Protein AF-A0ABD3M7X6-F1 (afdb_monomer_lite)

Radius of gyration: 30.01 Å; chains: 1; bounding box: 57×20×79 Å

pLDDT: mean 87.78, std 11.18, range [43.34, 97.5]

Structure (mmCIF, N/CA/C/O backbone):
data_AF-A0ABD3M7X6-F1
#
_entry.id   AF-A0ABD3M7X6-F1
#
loop_
_atom_site.group_PDB
_atom_site.id
_atom_site.type_symbol
_atom_site.label_atom_id
_atom_site.label_alt_id
_atom_site.label_comp_id
_atom_site.label_asym_id
_atom_site.label_entity_id
_atom_site.label_seq_id
_atom_site.pdbx_PDB_ins_code
_atom_site.Cartn_x
_atom_site.Cartn_y
_atom_site.Cartn_z
_atom_site.occupancy
_atom_site.B_iso_or_equiv
_atom_site.auth_seq_id
_atom_site.auth_comp_id
_atom_site.auth_asym_id
_atom_site.auth_atom_id
_atom_site.pdbx_PDB_model_num
ATOM 1 N N . MET A 1 1 ? -29.818 8.177 18.373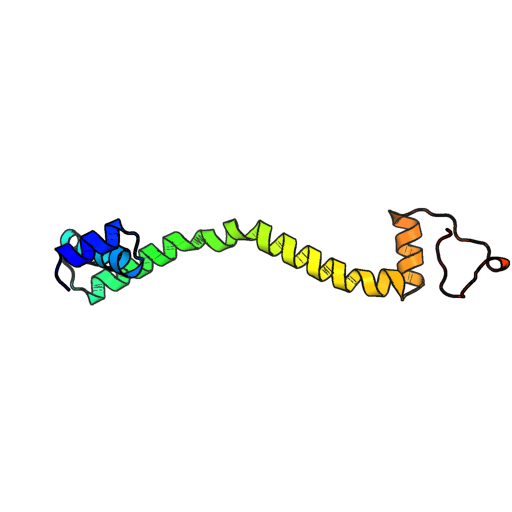 1.00 62.28 1 MET A N 1
ATOM 2 C CA . MET A 1 1 ? -29.837 6.827 17.774 1.00 62.28 1 MET A CA 1
ATOM 3 C C . MET A 1 1 ? -29.976 5.839 18.916 1.00 62.28 1 MET A C 1
ATOM 5 O O . MET A 1 1 ? -29.214 5.955 19.871 1.00 62.28 1 MET A O 1
ATOM 9 N N . THR A 1 2 ? -30.986 4.972 18.902 1.00 83.94 2 THR A N 1
ATOM 10 C CA . THR A 1 2 ? -31.176 3.987 19.981 1.00 83.94 2 THR A CA 1
ATOM 11 C C . THR A 1 2 ? -30.122 2.886 19.883 1.00 83.94 2 THR A C 1
ATOM 13 O O . THR A 1 2 ? -29.537 2.683 18.821 1.00 83.94 2 THR A O 1
ATOM 16 N N . ASN A 1 3 ? -29.841 2.185 20.986 1.00 82.88 3 ASN A N 1
ATOM 17 C CA . ASN A 1 3 ? -28.819 1.133 20.997 1.00 82.88 3 ASN A CA 1
ATOM 18 C C . ASN A 1 3 ? -29.119 0.024 19.974 1.00 82.88 3 ASN A C 1
ATOM 20 O O . ASN A 1 3 ? -28.243 -0.386 19.224 1.00 82.88 3 ASN A O 1
ATOM 24 N N . GLU A 1 4 ? -30.391 -0.351 19.859 1.00 89.69 4 GLU A N 1
ATOM 25 C CA . GLU A 1 4 ? -30.872 -1.334 18.884 1.00 89.69 4 GLU A CA 1
ATOM 26 C C . GLU A 1 4 ? -30.607 -0.916 17.431 1.00 89.69 4 GLU A C 1
ATOM 28 O O . GLU A 1 4 ? -30.233 -1.749 16.612 1.00 89.69 4 GLU A O 1
ATOM 33 N N . GLN A 1 5 ? -30.729 0.377 17.105 1.00 91.44 5 GLN A N 1
ATOM 34 C CA . GLN A 1 5 ? -30.415 0.875 15.761 1.00 91.44 5 GLN A CA 1
ATOM 35 C C . GLN A 1 5 ? -28.924 0.752 15.443 1.00 91.44 5 GLN A C 1
ATOM 37 O O . GLN A 1 5 ? -28.570 0.405 14.320 1.00 91.44 5 GLN A O 1
ATOM 42 N N . VAL A 1 6 ? -28.052 1.031 16.418 1.00 91.00 6 VAL A N 1
ATOM 43 C CA . VAL A 1 6 ? -26.597 0.921 16.227 1.00 91.00 6 VAL A CA 1
ATOM 44 C C . VAL A 1 6 ? -26.208 -0.526 15.966 1.00 91.00 6 VAL A C 1
ATOM 46 O O . VAL A 1 6 ? -25.484 -0.796 15.015 1.00 91.00 6 VAL A O 1
ATOM 49 N N . ILE A 1 7 ? -26.742 -1.450 16.765 1.00 92.44 7 ILE A N 1
ATOM 50 C CA . ILE A 1 7 ? -26.476 -2.881 16.613 1.00 92.44 7 ILE A CA 1
ATOM 51 C C . ILE A 1 7 ? -26.974 -3.362 15.249 1.00 92.44 7 ILE A C 1
ATOM 53 O O . ILE A 1 7 ? -26.206 -3.974 14.515 1.00 92.44 7 ILE A O 1
ATOM 57 N N . HIS A 1 8 ? -28.199 -2.999 14.857 1.00 94.50 8 HIS A N 1
ATOM 58 C CA . HIS A 1 8 ? -28.743 -3.379 13.555 1.00 94.50 8 HIS A CA 1
ATOM 59 C C . HIS A 1 8 ? -27.889 -2.868 12.381 1.00 94.50 8 HIS A C 1
ATOM 61 O O . HIS A 1 8 ? -27.604 -3.609 11.444 1.00 94.50 8 HIS A O 1
ATOM 67 N N . PHE A 1 9 ? -27.422 -1.616 12.424 1.00 94.25 9 PHE A N 1
ATOM 68 C CA . PHE A 1 9 ? -26.520 -1.099 11.389 1.00 94.25 9 PHE A CA 1
ATOM 69 C C . PHE A 1 9 ? -25.122 -1.731 11.444 1.00 94.25 9 PHE A C 1
ATOM 71 O O . PHE A 1 9 ? -24.494 -1.904 10.399 1.00 94.25 9 PHE A O 1
ATOM 78 N N . GLY A 1 10 ? -24.650 -2.111 12.632 1.00 93.25 10 GLY A N 1
ATOM 79 C CA . GLY A 1 10 ? -23.418 -2.876 12.804 1.00 93.25 10 GLY A CA 1
ATOM 80 C C . GLY A 1 10 ? -23.507 -4.264 12.164 1.00 93.25 10 GLY A C 1
ATOM 81 O O . GLY A 1 10 ? -22.587 -4.671 11.461 1.00 93.25 10 GLY A O 1
ATOM 82 N N . GLU A 1 11 ? -24.641 -4.955 12.311 1.00 93.25 11 GLU A N 1
ATOM 83 C CA . GLU A 1 11 ? -24.912 -6.240 11.644 1.00 93.25 11 GLU A CA 1
ATOM 84 C C . GLU A 1 11 ? -24.922 -6.115 10.115 1.00 93.25 11 GLU A C 1
ATOM 86 O O . GLU A 1 11 ? -24.453 -7.008 9.412 1.00 93.25 11 GLU A O 1
ATOM 91 N N . LEU A 1 12 ? -25.405 -4.983 9.593 1.00 96.06 12 LEU A N 1
ATOM 92 C CA . LEU A 1 12 ? -25.357 -4.660 8.163 1.00 96.06 12 LEU A CA 1
ATOM 93 C C . LEU A 1 12 ? -23.949 -4.273 7.674 1.00 96.06 12 LEU A C 1
ATOM 95 O O . LEU A 1 12 ? -23.762 -4.024 6.483 1.00 96.06 12 LEU A O 1
ATOM 99 N N . GLY A 1 13 ? -22.961 -4.213 8.568 1.00 93.38 13 GLY A N 1
ATOM 100 C CA . GLY A 1 13 ? -21.580 -3.875 8.239 1.00 93.38 13 GLY A CA 1
ATOM 101 C C . GLY A 1 13 ? -21.351 -2.387 7.978 1.00 93.38 13 GLY A C 1
ATOM 102 O O . GLY A 1 13 ? -20.350 -2.037 7.352 1.00 93.38 13 GLY A O 1
ATOM 103 N N . VAL A 1 14 ? -22.248 -1.504 8.436 1.00 96.00 14 VAL A N 1
ATOM 104 C CA . VAL A 1 14 ? -22.067 -0.050 8.311 1.00 96.00 14 VAL A CA 1
ATOM 105 C C . VAL A 1 14 ? -20.869 0.372 9.175 1.00 96.00 14 VAL A C 1
ATOM 107 O O . VAL A 1 14 ? -20.940 0.240 10.402 1.00 96.00 14 VAL A O 1
ATOM 110 N N . PRO A 1 15 ? -19.769 0.888 8.590 1.00 92.94 15 PRO A N 1
ATOM 111 C CA . PRO A 1 15 ? -18.517 1.116 9.316 1.00 92.94 15 PRO A CA 1
ATOM 112 C C . PRO A 1 15 ? -18.658 2.020 10.545 1.00 92.94 15 PRO A C 1
ATOM 114 O O . PRO A 1 15 ? -18.053 1.763 11.586 1.00 92.94 15 PRO A O 1
ATOM 117 N N . GLU A 1 16 ? -19.477 3.064 10.444 1.00 92.75 16 GLU A N 1
ATOM 118 C CA . GLU A 1 16 ? -19.730 4.029 11.512 1.00 92.75 16 GLU A CA 1
ATOM 119 C C . GLU A 1 16 ? -20.464 3.384 12.692 1.00 92.75 16 GLU A C 1
ATOM 121 O O . GLU A 1 16 ? -20.163 3.685 13.847 1.00 92.75 16 GLU A O 1
ATOM 126 N N . ALA A 1 17 ? -21.389 2.466 12.406 1.00 94.88 17 ALA A N 1
ATOM 127 C CA . ALA A 1 17 ? -22.129 1.731 13.422 1.00 94.88 17 ALA A CA 1
ATOM 128 C C . ALA A 1 17 ? -21.256 0.660 14.086 1.00 94.88 17 ALA A C 1
ATOM 130 O O . ALA A 1 17 ? -21.237 0.571 15.310 1.00 94.88 17 ALA A O 1
ATOM 131 N N . CYS A 1 18 ? -20.455 -0.077 13.307 1.00 93.94 18 CYS A N 1
ATOM 132 C CA . CYS A 1 18 ? -19.469 -1.020 13.841 1.00 93.94 18 CYS A CA 1
ATOM 133 C C . CYS A 1 18 ? -18.470 -0.326 14.776 1.00 93.94 18 CYS A C 1
ATOM 135 O O . CYS A 1 18 ? -18.165 -0.835 15.854 1.00 93.94 18 CYS A O 1
ATOM 137 N N . ARG A 1 19 ? -17.986 0.863 14.389 1.00 95.00 19 ARG A N 1
ATOM 138 C CA . ARG A 1 19 ? -17.133 1.697 15.243 1.00 95.00 19 ARG A CA 1
ATOM 139 C C . ARG A 1 19 ? -17.834 2.060 16.549 1.00 95.00 19 ARG A C 1
ATOM 141 O O . ARG A 1 19 ? -17.238 1.911 17.608 1.00 95.00 19 ARG A O 1
ATOM 148 N N . GLU A 1 20 ? -19.068 2.548 16.477 1.00 94.75 20 GLU A N 1
ATOM 149 C CA . GLU A 1 20 ? -19.831 2.944 17.663 1.00 94.75 20 GLU A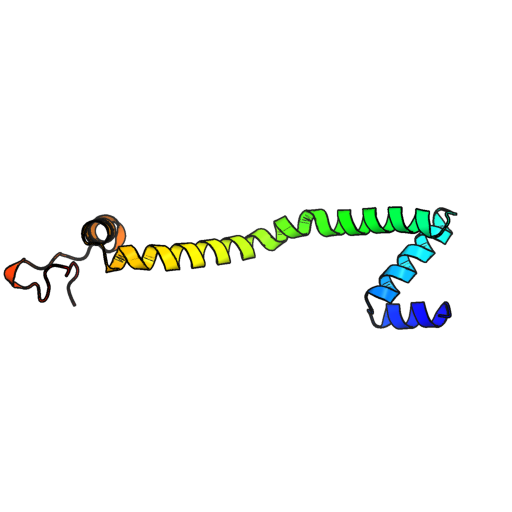 CA 1
ATOM 150 C C . GLU A 1 20 ? -20.100 1.755 18.602 1.00 94.75 20 GLU A C 1
ATOM 152 O O . GLU A 1 20 ? -20.007 1.925 19.816 1.00 94.75 20 GLU A O 1
ATOM 157 N N . CYS A 1 21 ? -20.349 0.547 18.076 1.00 94.31 21 CYS A N 1
ATOM 158 C CA . CYS A 1 21 ? -20.440 -0.668 18.894 1.00 94.31 21 CYS A CA 1
ATOM 159 C C . CYS A 1 21 ? -19.146 -0.914 19.683 1.00 94.31 21 CYS A C 1
ATOM 161 O O . CYS A 1 21 ? -19.197 -1.058 20.899 1.00 94.31 21 CYS A O 1
ATOM 163 N N . ILE A 1 22 ? -17.986 -0.870 19.018 1.00 94.75 22 ILE A N 1
ATOM 164 C CA . ILE A 1 22 ? -16.688 -1.100 19.674 1.00 94.75 22 ILE A CA 1
ATOM 165 C C . ILE A 1 22 ? -16.413 -0.034 20.742 1.00 94.75 22 ILE A C 1
ATOM 167 O O . ILE A 1 22 ? -15.936 -0.356 21.825 1.00 94.75 22 ILE A O 1
ATOM 171 N N . VAL A 1 23 ? -16.723 1.236 20.467 1.00 96.00 23 VAL A N 1
ATOM 172 C CA . VAL A 1 23 ? -16.538 2.318 21.449 1.00 96.00 23 VAL A CA 1
ATOM 173 C C . VAL A 1 23 ? -17.404 2.084 22.688 1.00 96.00 23 VAL A C 1
ATOM 175 O O . VAL A 1 23 ? -16.916 2.238 23.804 1.00 96.00 23 VAL A O 1
ATOM 178 N N . ARG A 1 24 ? -18.660 1.654 22.521 1.00 94.62 24 ARG A N 1
ATOM 179 C CA . ARG A 1 24 ? -19.550 1.328 23.649 1.00 94.62 24 ARG A CA 1
ATOM 180 C C . ARG A 1 24 ? -19.088 0.109 24.433 1.00 94.62 24 ARG A C 1
ATOM 182 O O . ARG A 1 24 ? -19.188 0.121 25.658 1.00 94.62 24 ARG A O 1
ATOM 189 N N . ASP A 1 25 ? -18.564 -0.902 23.750 1.00 95.19 25 ASP A N 1
ATOM 190 C CA . ASP A 1 25 ? -17.983 -2.073 24.403 1.00 95.19 25 ASP A CA 1
ATOM 191 C C . ASP A 1 25 ? -16.782 -1.669 25.266 1.00 95.19 25 ASP A C 1
ATOM 193 O O . ASP A 1 25 ? -16.694 -2.080 26.420 1.00 95.19 25 ASP A O 1
ATOM 197 N N . ILE A 1 26 ? -15.911 -0.785 24.762 1.00 96.62 26 ILE A N 1
ATOM 198 C CA . ILE A 1 26 ? -14.795 -0.221 25.536 1.00 96.62 26 ILE A CA 1
ATOM 199 C C . ILE A 1 26 ? -15.314 0.543 26.761 1.00 96.62 26 ILE A C 1
ATOM 201 O O . ILE A 1 26 ? -14.844 0.300 27.867 1.00 96.62 26 ILE A O 1
ATOM 205 N N . MET A 1 27 ? -16.308 1.426 26.598 1.00 96.38 27 MET A N 1
ATOM 206 C CA . MET A 1 27 ? -16.898 2.168 27.725 1.00 96.38 27 MET A CA 1
ATOM 207 C C . MET A 1 27 ? -17.443 1.228 28.810 1.00 96.38 27 MET A C 1
ATOM 209 O O . MET A 1 27 ? -17.230 1.463 29.996 1.00 96.38 27 MET A O 1
ATOM 213 N N . MET A 1 28 ? -18.130 0.155 28.407 1.00 96.38 28 MET A N 1
ATOM 214 C CA . MET A 1 28 ? -18.710 -0.836 29.319 1.00 96.38 28 MET A CA 1
ATOM 215 C C . MET A 1 28 ? -17.654 -1.680 30.040 1.00 96.38 28 MET A C 1
ATOM 217 O O . MET A 1 28 ? -17.818 -1.968 31.224 1.00 96.38 28 MET A O 1
ATOM 221 N N . VAL A 1 29 ? -16.602 -2.107 29.337 1.00 96.81 29 VAL A N 1
ATOM 222 C CA . VAL A 1 29 ? -15.563 -2.996 29.883 1.00 96.81 29 VAL A CA 1
ATOM 223 C C . VAL A 1 29 ? -14.561 -2.227 30.740 1.00 96.81 29 VAL A C 1
ATOM 225 O O . VAL A 1 29 ? -14.241 -2.667 31.843 1.00 96.81 29 VAL A O 1
ATOM 228 N N . ASP A 1 30 ? -14.099 -1.074 30.257 1.00 95.12 30 ASP A N 1
ATOM 229 C CA . ASP A 1 30 ? -13.058 -0.280 30.916 1.00 95.12 30 ASP A CA 1
ATOM 230 C C . ASP A 1 30 ? -13.643 0.740 31.909 1.00 95.12 30 ASP A C 1
ATOM 232 O O . ASP A 1 30 ? -12.907 1.313 32.712 1.00 95.12 30 ASP A O 1
ATOM 236 N N . GLY A 1 31 ? -14.964 0.960 31.890 1.00 96.19 31 GLY A N 1
ATOM 237 C CA . GLY A 1 31 ? -15.649 1.887 32.795 1.00 96.19 31 GLY A CA 1
ATOM 238 C C . GLY A 1 31 ? -15.282 3.352 32.555 1.00 96.19 31 GLY A C 1
ATOM 239 O O . GLY A 1 31 ? -15.236 4.135 33.503 1.00 96.19 31 GLY A O 1
ATOM 240 N N . VAL A 1 32 ? -14.983 3.707 31.304 1.00 96.62 32 VAL A N 1
ATOM 241 C CA . VAL A 1 32 ? -14.503 5.034 30.899 1.00 96.62 32 VAL A CA 1
ATOM 242 C C . VAL A 1 32 ? -15.556 5.814 30.116 1.00 96.62 32 VAL A C 1
ATOM 244 O O . VAL A 1 32 ? -16.460 5.247 29.499 1.00 96.62 32 VAL A O 1
ATOM 247 N N . GLU A 1 33 ? -15.407 7.135 30.104 1.00 96.25 33 GLU A N 1
ATOM 248 C CA . GLU A 1 33 ? -16.258 8.027 29.318 1.00 96.25 33 GLU A CA 1
ATOM 249 C C . GLU A 1 33 ? -15.934 7.955 27.818 1.00 96.25 33 GLU A C 1
ATOM 251 O O . GLU A 1 33 ? -14.854 7.525 27.402 1.00 96.25 33 GLU A O 1
ATOM 256 N N . TYR A 1 34 ? -16.871 8.420 26.988 1.00 94.88 34 TYR A N 1
ATOM 257 C CA . TYR A 1 34 ? -16.797 8.301 25.526 1.00 94.88 34 TYR A CA 1
ATOM 258 C C . TYR A 1 34 ? -15.483 8.831 24.932 1.00 94.88 34 TYR A C 1
ATOM 260 O O . TYR A 1 34 ? -14.871 8.177 24.088 1.00 94.88 34 TYR A O 1
ATOM 268 N N . ASP A 1 35 ? -15.014 9.993 25.394 1.00 96.69 35 ASP A N 1
ATOM 269 C CA . ASP A 1 35 ? -13.784 10.617 24.891 1.00 96.69 35 ASP A CA 1
ATOM 270 C C . ASP A 1 35 ? -12.528 9.790 25.209 1.00 96.69 35 ASP A C 1
ATOM 272 O O . ASP A 1 35 ? -11.549 9.811 24.459 1.00 96.69 35 ASP A O 1
ATOM 276 N N . GLU A 1 36 ? -12.533 9.052 26.318 1.00 97.06 36 GLU A N 1
ATOM 277 C CA . GLU A 1 36 ? -11.443 8.152 26.693 1.00 97.06 36 GLU A CA 1
ATOM 278 C C . GLU A 1 36 ? -11.535 6.830 25.932 1.00 97.06 36 GLU A C 1
ATOM 280 O O . GLU A 1 36 ? -10.530 6.383 25.370 1.00 97.06 36 GLU A O 1
ATOM 285 N N . ALA A 1 37 ? -12.739 6.268 25.803 1.00 96.81 37 ALA A N 1
ATOM 286 C CA . ALA A 1 37 ? -12.991 5.098 24.966 1.00 96.81 37 ALA A CA 1
ATOM 287 C C . ALA A 1 37 ? -12.582 5.342 23.507 1.00 96.81 37 ALA A C 1
ATOM 289 O O . ALA A 1 37 ? -12.027 4.460 22.850 1.00 96.81 37 ALA A O 1
ATOM 290 N N . MET A 1 38 ? -12.776 6.565 23.007 1.00 96.12 38 MET A N 1
ATOM 291 C CA . MET A 1 38 ? -12.374 6.940 21.658 1.00 96.12 38 MET A CA 1
ATOM 292 C C . MET A 1 38 ? -10.860 6.868 21.451 1.00 96.12 38 MET A C 1
ATOM 294 O O . MET A 1 38 ? -10.402 6.374 20.423 1.00 96.12 38 MET A O 1
ATOM 298 N N . LYS A 1 39 ? -10.068 7.299 22.438 1.00 97.06 39 LYS A N 1
ATOM 299 C CA . LYS A 1 39 ? -8.599 7.207 22.376 1.00 97.06 39 LYS A CA 1
ATOM 300 C C . LYS A 1 39 ? -8.138 5.750 22.322 1.00 97.06 39 LYS A C 1
ATOM 302 O O . LYS A 1 39 ? -7.195 5.422 21.599 1.00 97.06 39 LYS A O 1
ATOM 307 N N . VAL A 1 40 ? -8.806 4.867 23.067 1.00 96.31 40 VAL A N 1
ATOM 308 C CA . VAL A 1 40 ? -8.547 3.419 23.025 1.00 96.31 40 VAL A CA 1
ATOM 309 C C . VAL A 1 40 ? -8.931 2.849 21.659 1.00 96.31 40 VAL A C 1
ATOM 311 O O . VAL A 1 40 ? -8.126 2.145 21.048 1.00 96.31 40 VAL A O 1
ATOM 314 N N . PHE A 1 41 ? -10.103 3.211 21.129 1.00 96.31 41 PHE A N 1
ATOM 315 C CA . PHE A 1 41 ? -10.532 2.815 19.788 1.00 96.31 41 PHE A CA 1
ATOM 316 C C . PHE A 1 41 ? -9.534 3.257 18.711 1.00 96.31 41 PHE A C 1
ATOM 318 O O . PHE A 1 41 ? -9.152 2.453 17.865 1.00 96.31 41 PHE A O 1
ATOM 325 N N . GLU A 1 42 ? -9.065 4.505 18.743 1.00 95.69 42 GLU A N 1
ATOM 326 C CA . GLU A 1 42 ? -8.072 5.015 17.792 1.00 95.69 42 GLU A CA 1
ATOM 327 C C . GLU A 1 42 ? -6.763 4.228 17.852 1.00 95.69 42 GLU A C 1
ATOM 329 O O . GLU A 1 42 ? -6.170 3.930 16.813 1.00 95.69 42 GLU A O 1
ATOM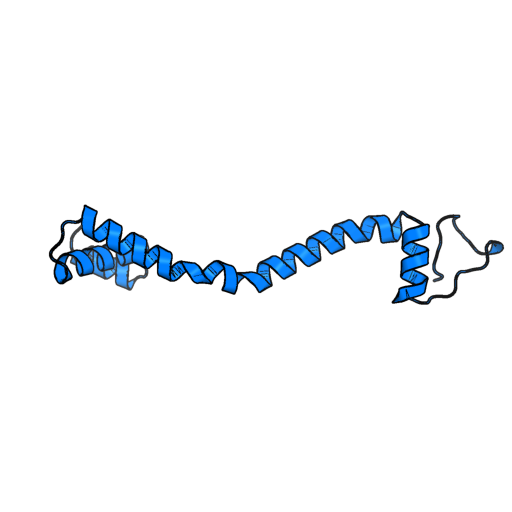 334 N N . LYS A 1 43 ? -6.333 3.830 19.054 1.00 95.88 43 LYS A N 1
ATOM 335 C CA . LYS A 1 43 ? -5.167 2.963 19.231 1.00 95.88 43 LYS A CA 1
ATOM 336 C C . LYS A 1 43 ? -5.391 1.593 18.587 1.00 95.88 43 LYS A C 1
ATOM 338 O O . LYS A 1 43 ? -4.534 1.148 17.832 1.00 95.88 43 LYS A O 1
ATOM 343 N N . ILE A 1 44 ? -6.543 0.962 18.824 1.00 94.06 44 ILE A N 1
ATOM 344 C CA . ILE A 1 44 ? -6.911 -0.324 18.205 1.00 94.06 44 ILE A CA 1
ATOM 345 C C . ILE A 1 44 ? -6.949 -0.192 16.678 1.00 94.06 44 ILE A C 1
ATOM 347 O O . ILE A 1 44 ? -6.351 -0.996 15.966 1.00 94.06 44 ILE A O 1
ATOM 351 N N . ALA A 1 45 ? -7.613 0.845 16.167 1.00 93.19 45 ALA A N 1
ATOM 352 C CA . ALA A 1 45 ? -7.742 1.104 14.739 1.00 93.19 45 ALA A CA 1
ATOM 353 C C . ALA A 1 45 ? -6.382 1.352 14.073 1.00 93.19 45 ALA A C 1
ATOM 355 O O . ALA A 1 45 ? -6.160 0.903 12.947 1.00 93.19 45 ALA A O 1
ATOM 356 N N . LYS A 1 46 ? -5.468 2.041 14.766 1.00 93.50 46 LYS A N 1
ATOM 357 C CA . LYS A 1 46 ? -4.094 2.245 14.311 1.00 93.50 46 LYS A CA 1
ATOM 358 C C . LYS A 1 46 ? -3.335 0.924 14.265 1.00 93.50 46 LYS A C 1
ATOM 360 O O . LYS A 1 46 ? -2.837 0.585 13.199 1.00 93.50 46 LYS A O 1
ATOM 365 N N . THR A 1 47 ? -3.315 0.159 15.357 1.00 92.88 47 THR A N 1
ATOM 366 C CA . THR A 1 47 ? -2.629 -1.142 15.418 1.00 92.88 47 THR A CA 1
ATOM 367 C C . THR A 1 47 ? -3.151 -2.113 14.360 1.00 92.88 47 THR A C 1
ATOM 369 O O . THR A 1 47 ? -2.366 -2.753 13.674 1.00 92.88 47 THR A O 1
ATOM 372 N N . ASN A 1 48 ? -4.462 -2.143 14.113 1.00 89.88 48 ASN A N 1
ATOM 373 C CA . ASN A 1 48 ? -5.051 -2.965 13.053 1.00 89.88 48 ASN A CA 1
ATOM 374 C C . ASN A 1 48 ? -4.589 -2.576 11.630 1.00 89.88 48 ASN A C 1
ATOM 376 O O . ASN A 1 48 ? -4.697 -3.366 10.696 1.00 89.88 48 ASN A O 1
ATOM 380 N N . ARG A 1 49 ? -4.101 -1.346 11.437 1.00 89.50 49 ARG A N 1
ATOM 381 C CA . ARG A 1 49 ? -3.627 -0.833 10.144 1.00 89.50 49 ARG A CA 1
ATOM 382 C C . ARG A 1 49 ? -2.104 -0.781 10.027 1.00 89.50 49 ARG A C 1
ATOM 384 O O . ARG A 1 49 ? -1.623 -0.467 8.942 1.00 89.50 49 ARG A O 1
ATOM 391 N N . GLU A 1 50 ? -1.350 -1.073 11.086 1.00 90.31 50 GLU A N 1
ATOM 392 C CA . GLU A 1 50 ? 0.114 -0.915 11.108 1.00 90.31 50 GLU A CA 1
ATOM 393 C C . GLU A 1 50 ? 0.820 -1.772 10.047 1.00 90.31 50 GLU A C 1
ATOM 395 O O . GLU A 1 50 ? 1.729 -1.282 9.381 1.00 90.31 50 GLU A O 1
ATOM 400 N N . ASP A 1 51 ? 0.328 -2.986 9.793 1.00 87.25 51 ASP A N 1
ATOM 401 C CA . ASP A 1 51 ? 0.910 -3.897 8.797 1.00 87.25 51 ASP A CA 1
ATOM 402 C C . ASP A 1 51 ? 0.290 -3.762 7.395 1.00 87.25 51 ASP A C 1
ATOM 404 O O . ASP A 1 51 ? 0.750 -4.380 6.430 1.00 87.25 51 ASP A O 1
ATOM 408 N N . MET A 1 52 ? -0.742 -2.927 7.235 1.00 88.31 52 MET A N 1
ATOM 409 C CA . MET A 1 52 ? -1.422 -2.735 5.950 1.00 88.31 52 MET A CA 1
ATOM 410 C C . MET A 1 52 ? -0.484 -2.217 4.839 1.00 88.31 52 MET A C 1
ATOM 412 O O . MET A 1 52 ? -0.588 -2.707 3.713 1.00 88.31 52 MET A O 1
ATOM 416 N N . PRO A 1 53 ? 0.468 -1.294 5.098 1.00 86.25 53 PRO A N 1
ATOM 417 C CA . PRO A 1 53 ? 1.449 -0.889 4.092 1.00 86.25 53 PRO A CA 1
ATOM 418 C C . PRO A 1 53 ? 2.366 -2.033 3.647 1.00 86.25 53 PRO A C 1
ATOM 420 O O . PRO A 1 53 ? 2.711 -2.109 2.470 1.00 86.25 53 PRO A O 1
ATOM 423 N N . LEU A 1 54 ? 2.732 -2.938 4.562 1.00 89.31 54 LEU A N 1
ATOM 424 C CA . LEU A 1 54 ? 3.547 -4.108 4.238 1.00 89.31 54 LEU A CA 1
ATOM 425 C C . LEU A 1 54 ? 2.763 -5.087 3.355 1.00 89.31 54 LEU A C 1
ATOM 427 O O . LEU A 1 54 ? 3.292 -5.582 2.363 1.00 89.31 54 LEU A O 1
ATOM 431 N N . ALA A 1 55 ? 1.479 -5.298 3.654 1.00 88.25 55 ALA A N 1
ATOM 432 C CA . ALA A 1 55 ? 0.585 -6.092 2.811 1.00 88.25 55 ALA A CA 1
ATOM 433 C C . ALA A 1 55 ? 0.361 -5.462 1.422 1.00 88.25 55 ALA A C 1
ATOM 435 O O . ALA A 1 55 ? 0.210 -6.177 0.433 1.00 88.25 55 ALA A O 1
ATOM 436 N N . ALA A 1 56 ? 0.377 -4.130 1.327 1.00 91.06 56 ALA A N 1
ATOM 437 C CA . ALA A 1 56 ? 0.247 -3.392 0.070 1.00 91.06 56 ALA A CA 1
ATOM 438 C C . ALA A 1 56 ? 1.560 -3.296 -0.734 1.00 91.06 56 ALA A C 1
ATOM 440 O O . ALA A 1 56 ? 1.560 -2.795 -1.860 1.00 91.06 56 ALA A O 1
ATOM 441 N N . LEU A 1 57 ? 2.682 -3.781 -0.196 1.00 93.75 57 LEU A N 1
ATOM 442 C CA . LEU A 1 57 ? 3.994 -3.668 -0.832 1.00 93.75 57 LEU A CA 1
ATOM 443 C C . LEU A 1 57 ? 4.044 -4.275 -2.250 1.00 93.75 57 LEU A C 1
ATOM 445 O O . LEU A 1 57 ? 4.553 -3.591 -3.136 1.00 93.75 57 LEU A O 1
ATOM 449 N N . PRO A 1 58 ? 3.458 -5.459 -2.537 1.00 92.69 58 PRO A N 1
ATOM 450 C CA . PRO A 1 58 ? 3.413 -6.006 -3.898 1.00 92.69 58 PRO A CA 1
ATOM 451 C C . PRO A 1 58 ? 2.667 -5.119 -4.906 1.00 92.69 58 PRO A C 1
ATOM 453 O O . PRO A 1 58 ? 3.005 -5.085 -6.087 1.00 92.69 58 PRO A O 1
ATOM 456 N N . PHE A 1 59 ? 1.650 -4.385 -4.449 1.00 92.56 59 PHE A N 1
ATOM 457 C CA . PHE A 1 59 ? 0.926 -3.444 -5.299 1.00 92.56 59 PHE A CA 1
ATOM 458 C C . PHE A 1 59 ? 1.812 -2.244 -5.648 1.00 92.56 59 PHE A C 1
ATOM 460 O O . PHE A 1 59 ? 1.963 -1.898 -6.821 1.00 92.56 59 PHE A O 1
ATOM 467 N N . TYR A 1 60 ? 2.458 -1.645 -4.644 1.00 92.69 60 TYR A N 1
ATOM 468 C CA . TYR A 1 60 ? 3.344 -0.503 -4.862 1.00 92.69 60 TYR A CA 1
ATOM 469 C C . TYR A 1 60 ? 4.566 -0.854 -5.712 1.00 92.69 60 TYR A C 1
ATOM 471 O O . TYR A 1 60 ? 4.957 -0.052 -6.560 1.00 92.69 60 TYR A O 1
ATOM 479 N N . THR A 1 61 ? 5.146 -2.045 -5.544 1.00 95.00 61 THR A N 1
ATOM 480 C CA . THR A 1 61 ? 6.263 -2.493 -6.386 1.00 95.00 61 THR A CA 1
ATOM 481 C C . THR A 1 61 ? 5.834 -2.649 -7.839 1.00 95.00 61 THR A C 1
ATOM 483 O O . THR A 1 61 ? 6.537 -2.168 -8.723 1.00 95.00 61 THR A O 1
ATOM 486 N N . GLY A 1 62 ? 4.665 -3.241 -8.100 1.00 95.50 62 GLY A N 1
ATOM 487 C CA . GLY A 1 62 ? 4.125 -3.376 -9.453 1.00 95.50 62 GLY A CA 1
ATOM 488 C C . GLY A 1 62 ? 3.904 -2.025 -10.137 1.00 95.50 62 GLY A C 1
ATOM 489 O O . GLY A 1 62 ? 4.328 -1.832 -11.280 1.00 95.50 62 GLY A O 1
ATOM 490 N N . VAL A 1 63 ? 3.304 -1.065 -9.426 1.00 96.00 63 VAL A N 1
ATOM 491 C CA . VAL A 1 63 ? 3.109 0.303 -9.936 1.00 96.00 63 VAL A CA 1
ATOM 492 C C . VAL A 1 63 ? 4.452 0.971 -10.218 1.00 96.00 63 VAL A C 1
ATOM 494 O O . VAL A 1 63 ? 4.649 1.500 -11.310 1.00 96.00 63 VAL A O 1
ATOM 497 N N . PHE A 1 64 ? 5.391 0.914 -9.272 1.00 96.94 64 PHE A N 1
ATOM 498 C CA . PHE A 1 64 ? 6.709 1.524 -9.426 1.00 96.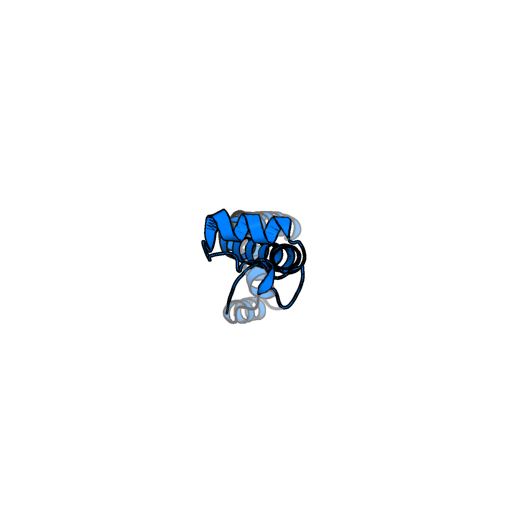94 64 PHE A CA 1
ATOM 499 C C . PHE A 1 64 ? 7.461 0.954 -10.633 1.00 96.94 64 PHE A C 1
ATOM 501 O O . PHE A 1 64 ? 7.894 1.714 -11.495 1.00 96.94 64 PHE A O 1
ATOM 508 N N . VAL A 1 65 ? 7.541 -0.376 -10.749 1.00 96.94 65 VAL A N 1
ATOM 509 C CA . VAL A 1 65 ? 8.201 -1.051 -11.876 1.00 96.94 65 VAL A CA 1
ATOM 510 C C . VAL A 1 65 ? 7.558 -0.657 -13.204 1.00 96.94 65 VAL A C 1
ATOM 512 O O . VAL A 1 65 ? 8.274 -0.343 -14.150 1.00 96.94 65 VAL A O 1
ATOM 515 N N . SER A 1 66 ? 6.225 -0.614 -13.272 1.00 96.56 66 SER A N 1
ATOM 516 C CA . SER A 1 66 ? 5.502 -0.267 -14.502 1.00 96.56 66 SER A CA 1
ATOM 517 C C . SER A 1 66 ? 5.748 1.180 -14.927 1.00 96.56 66 SER A C 1
ATOM 519 O O . SER A 1 66 ? 6.013 1.450 -16.097 1.00 96.56 66 SER A O 1
ATOM 521 N N . VAL A 1 67 ? 5.707 2.118 -13.977 1.00 97.50 67 VAL A N 1
ATOM 522 C CA . VAL A 1 67 ? 5.974 3.537 -14.240 1.00 97.50 67 VAL A CA 1
ATOM 523 C C . VAL A 1 67 ? 7.421 3.732 -14.685 1.00 97.50 67 VAL A C 1
ATOM 525 O O . VAL A 1 67 ? 7.668 4.369 -15.709 1.00 97.50 67 VAL A O 1
ATOM 528 N N . THR A 1 68 ? 8.384 3.148 -13.968 1.00 96.81 68 THR A N 1
ATOM 529 C CA . THR A 1 68 ? 9.801 3.231 -14.334 1.00 96.81 68 THR A CA 1
ATOM 530 C C . THR A 1 68 ? 10.058 2.620 -15.707 1.00 96.81 68 THR A C 1
ATOM 532 O O . THR A 1 68 ? 10.719 3.254 -16.525 1.00 96.81 68 THR A O 1
ATOM 535 N N . ALA A 1 69 ? 9.501 1.444 -16.005 1.00 95.12 69 ALA A N 1
ATOM 536 C CA . ALA A 1 69 ? 9.620 0.819 -17.321 1.00 95.12 69 ALA A CA 1
ATOM 537 C C . ALA A 1 69 ? 9.022 1.700 -18.429 1.00 95.12 69 ALA A C 1
ATOM 539 O O . ALA A 1 69 ? 9.641 1.862 -19.479 1.00 95.12 69 ALA A O 1
ATOM 540 N N . GLY A 1 70 ? 7.874 2.336 -18.175 1.00 95.06 70 GLY A N 1
ATOM 541 C CA . GLY A 1 70 ? 7.267 3.301 -19.091 1.00 95.06 70 GLY A CA 1
ATOM 542 C C . GLY A 1 70 ? 8.218 4.448 -19.437 1.00 95.06 70 GLY A C 1
ATOM 543 O O . GLY A 1 70 ? 8.444 4.731 -20.610 1.00 95.06 70 GLY A O 1
ATOM 544 N N . TYR A 1 71 ? 8.857 5.058 -18.437 1.00 95.12 71 TYR A N 1
ATOM 545 C CA . TYR A 1 71 ? 9.827 6.130 -18.680 1.00 95.12 71 TYR A CA 1
ATOM 546 C C . TYR A 1 71 ? 11.122 5.641 -19.337 1.00 95.12 71 TYR A C 1
ATOM 548 O O . TYR A 1 71 ? 11.661 6.336 -20.193 1.00 95.12 71 TYR A O 1
ATOM 556 N N . VAL A 1 72 ? 11.613 4.453 -18.974 1.00 93.06 72 VAL A N 1
ATOM 557 C CA . VAL A 1 72 ? 12.834 3.855 -19.545 1.00 93.06 72 VAL A CA 1
ATOM 558 C C . VAL A 1 72 ? 12.627 3.405 -20.996 1.00 93.06 72 VAL A C 1
ATOM 560 O O . VAL A 1 72 ? 13.580 3.410 -21.773 1.00 93.06 72 VAL A O 1
ATOM 563 N N . SER A 1 73 ? 11.393 3.100 -21.407 1.00 91.31 73 SER A N 1
ATOM 564 C CA . SER A 1 73 ? 11.088 2.756 -22.801 1.00 91.31 73 SER A CA 1
ATOM 565 C C . SER A 1 73 ? 11.387 3.895 -23.786 1.00 91.31 73 SER A C 1
ATOM 567 O O . SER A 1 73 ? 11.752 3.634 -24.926 1.00 91.31 73 SER A O 1
ATOM 569 N N . ILE A 1 74 ? 11.318 5.158 -23.345 1.00 89.38 74 ILE A N 1
ATOM 570 C CA . ILE A 1 74 ? 11.595 6.331 -24.187 1.00 89.38 74 ILE A CA 1
ATOM 571 C C . ILE A 1 74 ? 13.067 6.350 -24.655 1.00 89.38 74 ILE A C 1
ATOM 573 O O . ILE A 1 74 ? 13.309 6.289 -25.861 1.00 89.38 74 ILE A O 1
ATOM 577 N N . PRO A 1 75 ? 14.087 6.401 -23.772 1.00 89.50 75 PRO A N 1
ATOM 578 C CA . PRO A 1 75 ? 15.480 6.370 -24.218 1.00 89.50 75 PRO A CA 1
ATOM 579 C C . PRO A 1 75 ? 15.868 5.048 -24.895 1.00 89.50 75 PRO A C 1
ATOM 581 O O . PRO A 1 75 ? 16.750 5.065 -25.749 1.00 89.50 75 PRO A O 1
ATOM 584 N N . LEU A 1 76 ? 15.199 3.931 -24.581 1.00 86.12 76 LEU A N 1
ATOM 585 C CA . LEU A 1 76 ? 15.403 2.645 -25.266 1.00 86.12 76 LEU A CA 1
ATOM 586 C C . LEU A 1 76 ? 14.958 2.636 -26.736 1.00 86.12 76 LEU A C 1
ATOM 588 O O . LEU A 1 76 ? 15.276 1.687 -27.444 1.00 86.12 76 LEU A O 1
ATOM 592 N N . VAL A 1 77 ? 14.256 3.670 -27.203 1.00 81.56 77 VAL A N 1
ATOM 593 C CA . VAL A 1 77 ? 13.884 3.833 -28.617 1.00 81.56 77 VAL A CA 1
ATOM 594 C C . VAL A 1 77 ? 14.593 5.035 -29.239 1.00 81.56 77 VAL A C 1
ATOM 596 O O . VAL A 1 77 ? 15.032 4.978 -30.382 1.00 81.56 77 VAL A O 1
ATOM 599 N N . PHE A 1 78 ? 14.728 6.133 -28.493 1.00 80.94 78 PHE A N 1
ATOM 600 C CA . PHE A 1 78 ? 15.161 7.416 -29.057 1.00 80.94 78 PHE A CA 1
ATOM 601 C C . PHE A 1 78 ? 16.629 7.776 -28.789 1.00 80.94 78 PHE A C 1
ATOM 603 O O . PHE A 1 78 ? 17.096 8.801 -29.285 1.00 80.94 78 PHE A O 1
ATOM 610 N N . HIS A 1 79 ? 17.375 6.976 -28.019 1.00 84.38 79 HIS A N 1
ATOM 611 C CA . HIS A 1 79 ? 18.783 7.244 -27.725 1.00 84.38 79 HIS A CA 1
ATOM 612 C C . HIS A 1 79 ? 19.687 6.092 -28.172 1.00 84.38 79 HIS A C 1
ATOM 614 O O . HIS A 1 79 ? 19.873 5.114 -27.447 1.00 84.38 79 HIS A O 1
ATOM 620 N N . ARG A 1 80 ? 20.330 6.264 -29.333 1.00 82.56 80 ARG A N 1
ATOM 621 C CA . ARG A 1 80 ? 21.167 5.256 -30.007 1.00 82.56 80 ARG A CA 1
ATOM 622 C C . ARG A 1 80 ? 22.088 4.466 -29.072 1.00 82.56 80 ARG A C 1
ATOM 624 O O . ARG A 1 80 ? 21.979 3.251 -29.018 1.00 82.56 80 ARG A O 1
ATOM 631 N N . GLY A 1 81 ? 22.914 5.134 -28.265 1.00 86.06 81 GLY A N 1
ATOM 632 C CA . GLY A 1 81 ? 23.863 4.429 -27.389 1.00 86.06 81 GLY A CA 1
ATOM 633 C C . GLY A 1 81 ? 23.210 3.590 -26.280 1.00 86.06 81 GLY A C 1
ATOM 634 O O . GLY A 1 81 ? 23.805 2.627 -25.811 1.00 86.06 81 GLY A O 1
ATOM 635 N N . ILE A 1 82 ? 21.981 3.926 -25.864 1.00 86.75 82 ILE A N 1
ATOM 636 C CA . ILE A 1 82 ? 21.233 3.127 -24.878 1.00 86.75 82 ILE A CA 1
ATOM 637 C C . ILE A 1 82 ? 20.623 1.912 -25.575 1.00 86.75 82 ILE A C 1
ATOM 639 O O . ILE A 1 82 ? 20.631 0.823 -25.004 1.00 86.75 82 ILE A O 1
ATOM 643 N N . VAL A 1 83 ? 20.141 2.082 -26.809 1.00 86.75 83 VAL A N 1
ATOM 644 C CA . VAL A 1 83 ? 19.583 0.975 -27.590 1.00 86.75 83 VAL A CA 1
ATOM 645 C C . VAL A 1 83 ? 20.664 -0.020 -28.005 1.00 86.75 83 VAL A C 1
ATOM 647 O O . VAL A 1 83 ? 20.466 -1.213 -27.821 1.00 86.75 83 VAL A O 1
ATOM 650 N N . GLU A 1 84 ? 21.823 0.448 -28.476 1.00 86.19 84 GLU A N 1
ATOM 651 C CA . GLU A 1 84 ? 22.979 -0.402 -28.802 1.00 86.19 84 GLU A CA 1
ATOM 652 C C . GLU A 1 84 ? 23.437 -1.193 -27.565 1.00 86.19 84 GLU A C 1
ATOM 654 O O . GLU A 1 84 ? 23.530 -2.417 -27.617 1.00 86.19 84 GLU A O 1
ATOM 659 N N . TRP A 1 85 ? 23.607 -0.525 -26.415 1.00 88.88 85 TRP A N 1
ATOM 660 C CA . TRP A 1 85 ? 23.952 -1.193 -25.153 1.00 88.88 85 TRP A CA 1
ATOM 661 C C . TRP A 1 85 ? 22.918 -2.250 -24.738 1.00 88.88 85 TRP A C 1
ATOM 663 O O . TRP A 1 85 ? 23.280 -3.350 -24.311 1.00 88.88 85 TRP A O 1
ATOM 673 N N . PHE A 1 86 ? 21.626 -1.929 -24.844 1.00 88.62 86 PHE A N 1
ATOM 674 C CA . PHE A 1 86 ? 20.556 -2.854 -24.480 1.00 88.62 86 PHE A CA 1
ATOM 675 C C . PHE A 1 86 ? 20.490 -4.037 -25.449 1.00 88.62 86 PHE A C 1
ATOM 677 O O . PHE A 1 86 ? 20.312 -5.178 -25.015 1.00 88.62 86 PHE A O 1
ATOM 684 N N . ASN A 1 87 ? 20.692 -3.782 -26.744 1.00 86.19 87 ASN A N 1
ATOM 685 C CA . ASN A 1 87 ? 20.777 -4.817 -27.757 1.00 86.19 87 ASN A CA 1
ATOM 686 C C . ASN A 1 87 ? 21.950 -5.758 -27.459 1.00 86.19 87 ASN A C 1
ATOM 688 O O . ASN A 1 87 ? 21.727 -6.947 -27.291 1.00 86.19 87 ASN A O 1
ATOM 692 N N . GLU A 1 88 ? 23.164 -5.252 -27.242 1.00 88.12 88 GLU A N 1
ATOM 693 C CA . 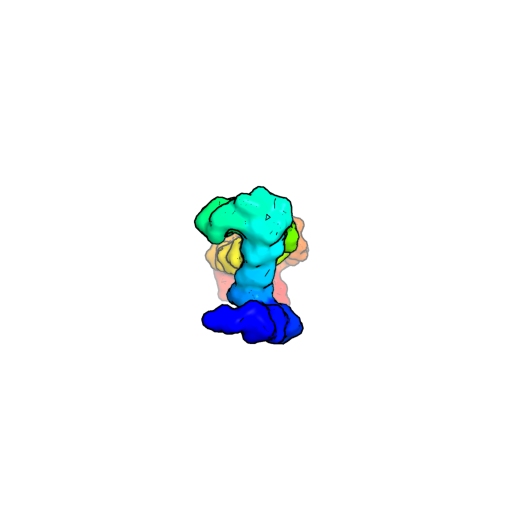GLU A 1 88 ? 24.336 -6.083 -26.923 1.00 88.12 88 GLU A CA 1
ATOM 694 C C . GLU A 1 88 ? 24.159 -6.952 -25.668 1.00 88.12 88 GLU A C 1
ATOM 696 O O . GLU A 1 88 ? 24.682 -8.066 -25.598 1.00 88.12 88 GLU A O 1
ATOM 701 N N . LYS A 1 89 ? 23.458 -6.446 -24.647 1.00 90.75 89 LYS A N 1
ATOM 702 C CA . LYS A 1 89 ? 23.318 -7.136 -23.356 1.00 90.75 89 LYS A CA 1
ATOM 703 C C . LYS A 1 89 ? 22.124 -8.076 -23.262 1.00 90.75 89 LYS A C 1
ATOM 705 O O . LYS A 1 89 ? 22.220 -9.052 -22.517 1.00 90.75 89 LYS A O 1
ATOM 710 N N . TYR A 1 90 ? 21.022 -7.780 -23.947 1.00 88.00 90 TYR A N 1
ATOM 711 C CA . TYR A 1 90 ? 19.746 -8.463 -23.712 1.00 88.00 90 TYR A CA 1
ATOM 712 C C . TYR A 1 90 ? 19.083 -9.015 -24.974 1.00 88.00 90 TYR A C 1
ATOM 714 O O . TYR A 1 90 ? 18.537 -10.113 -24.913 1.00 88.00 90 TYR A O 1
ATOM 722 N N . VAL A 1 91 ? 19.094 -8.280 -26.092 1.00 86.62 91 VAL A N 1
ATOM 723 C CA . VAL A 1 91 ? 18.391 -8.699 -27.326 1.00 86.62 91 VAL A CA 1
ATOM 724 C C . VAL A 1 91 ? 19.303 -9.531 -28.228 1.00 86.62 91 VAL A C 1
ATOM 726 O O . VAL A 1 91 ? 18.879 -10.535 -28.791 1.00 86.62 91 VAL A O 1
ATOM 729 N N . THR A 1 92 ? 20.580 -9.166 -28.301 1.00 85.38 92 THR A N 1
ATOM 730 C CA . THR A 1 92 ? 21.659 -9.818 -29.053 1.00 85.38 92 THR A CA 1
ATOM 731 C C . THR A 1 92 ? 21.394 -9.940 -30.557 1.00 85.38 92 THR A C 1
ATOM 733 O O . THR A 1 92 ? 21.896 -10.861 -31.197 1.00 85.38 92 THR A O 1
ATOM 736 N N . ALA A 1 93 ? 20.616 -9.017 -31.132 1.00 82.62 93 ALA A N 1
ATOM 737 C CA . ALA A 1 93 ? 20.380 -8.971 -32.572 1.00 82.62 93 ALA A CA 1
ATOM 738 C C . ALA A 1 93 ? 21.610 -8.416 -33.309 1.00 82.62 93 ALA A C 1
ATOM 740 O O . ALA A 1 93 ? 22.268 -7.491 -32.822 1.00 82.62 93 ALA A O 1
ATOM 741 N N . GLU A 1 94 ? 21.915 -8.966 -34.486 1.00 77.88 94 GLU A N 1
ATOM 742 C CA . GLU A 1 94 ? 22.993 -8.459 -35.339 1.00 77.88 94 GLU A CA 1
ATOM 743 C C . GLU A 1 94 ? 22.648 -7.053 -35.847 1.00 77.88 94 GLU A C 1
ATOM 745 O O . GLU A 1 94 ? 21.543 -6.811 -36.335 1.00 77.88 94 GLU A O 1
ATOM 750 N N . MET A 1 95 ? 23.591 -6.113 -35.721 1.00 71.56 95 MET A N 1
ATOM 751 C CA . MET A 1 95 ? 23.414 -4.778 -36.289 1.00 71.56 95 MET A CA 1
ATOM 752 C C . MET A 1 95 ? 23.552 -4.849 -37.813 1.00 71.56 95 MET A C 1
ATOM 754 O O . MET A 1 95 ? 24.549 -5.401 -38.293 1.00 71.56 95 MET A O 1
ATOM 758 N N . PRO A 1 96 ? 22.607 -4.271 -38.574 1.00 71.06 96 PRO A N 1
ATOM 759 C CA . PRO A 1 96 ? 22.740 -4.200 -40.018 1.00 71.06 96 PRO A CA 1
ATOM 760 C C . PRO A 1 96 ? 23.977 -3.369 -40.399 1.00 71.06 96 PRO A C 1
ATOM 762 O O . PRO A 1 96 ? 24.350 -2.426 -39.685 1.00 71.06 96 PRO A O 1
ATOM 765 N N . PRO A 1 97 ? 24.650 -3.710 -41.510 1.00 72.44 97 PRO A N 1
ATOM 766 C CA . PRO A 1 97 ? 25.734 -2.895 -42.030 1.00 72.44 97 PRO A CA 1
ATOM 767 C C . PRO A 1 97 ? 25.212 -1.500 -42.396 1.00 72.44 97 PRO A C 1
ATOM 769 O O . PRO A 1 97 ? 24.056 -1.321 -42.761 1.00 72.44 97 PRO A O 1
ATOM 772 N N . VAL A 1 98 ? 26.084 -0.491 -42.302 1.00 72.50 98 VAL A N 1
ATOM 773 C CA . VAL A 1 98 ? 25.711 0.935 -42.436 1.00 72.50 98 VAL A CA 1
ATOM 774 C C . VAL A 1 98 ? 25.025 1.255 -43.772 1.00 72.50 98 VAL A C 1
ATOM 776 O O . VAL A 1 98 ? 24.256 2.207 -43.859 1.00 72.50 98 VAL A O 1
ATOM 779 N N . GLU A 1 99 ? 25.306 0.458 -44.800 1.00 73.88 99 GLU A N 1
ATOM 780 C CA . GLU A 1 99 ? 24.752 0.568 -46.153 1.00 73.88 99 GLU A CA 1
ATOM 781 C C . GLU A 1 99 ? 23.269 0.165 -46.230 1.00 73.88 99 GLU A C 1
ATOM 783 O O . GLU A 1 99 ? 22.559 0.669 -47.097 1.00 73.88 99 GLU A O 1
ATOM 788 N N . ASP A 1 100 ? 22.806 -0.667 -45.293 1.00 70.88 100 ASP A N 1
ATOM 789 C CA . ASP A 1 100 ? 21.444 -1.209 -45.229 1.00 70.88 100 ASP A CA 1
ATOM 790 C C . ASP A 1 100 ? 20.566 -0.489 -44.184 1.00 70.88 100 ASP A C 1
ATOM 792 O O . ASP A 1 100 ? 19.438 -0.903 -43.933 1.00 70.88 100 ASP A O 1
ATOM 796 N N . LEU A 1 101 ? 21.063 0.590 -43.562 1.00 67.94 101 LEU A N 1
ATOM 797 C CA . LEU A 1 101 ? 20.290 1.399 -42.614 1.00 67.94 101 LEU A CA 1
ATOM 798 C C . LEU A 1 101 ? 19.267 2.271 -43.363 1.00 67.94 101 LEU A C 1
ATOM 800 O O . LEU A 1 101 ? 19.647 3.198 -44.083 1.00 67.94 101 LEU A O 1
ATOM 804 N N . GLU A 1 102 ? 17.970 2.062 -43.127 1.00 68.25 102 GLU A N 1
ATOM 805 C CA . GLU A 1 102 ? 16.910 2.962 -43.597 1.00 68.25 102 GLU A CA 1
ATOM 806 C C . GLU A 1 102 ? 16.997 4.320 -42.890 1.00 68.25 102 GLU A C 1
ATOM 808 O O . GLU A 1 102 ? 16.697 5.371 -43.466 1.00 68.25 102 GLU A O 1
ATOM 813 N N . THR A 1 103 ? 17.447 4.318 -41.630 1.00 68.81 103 THR A N 1
ATOM 814 C CA . THR A 1 103 ? 17.741 5.541 -40.880 1.00 68.81 103 THR A CA 1
ATOM 815 C C . THR A 1 103 ? 19.024 5.426 -40.058 1.00 68.81 103 THR A C 1
ATOM 817 O O . THR A 1 103 ? 19.346 4.396 -39.483 1.00 68.81 103 THR A O 1
ATOM 820 N N . TRP A 1 104 ? 19.731 6.546 -39.893 1.00 64.88 104 TRP A N 1
ATOM 821 C CA . TRP A 1 104 ? 20.907 6.702 -39.017 1.00 64.88 104 TRP A CA 1
ATOM 822 C C . TRP A 1 104 ? 20.727 6.307 -37.530 1.00 64.88 104 TRP A C 1
ATOM 824 O O . TRP A 1 104 ? 21.714 6.275 -36.785 1.00 64.88 104 TRP A O 1
ATOM 834 N N . LEU A 1 105 ? 19.488 6.052 -37.092 1.00 64.19 105 LEU A N 1
ATOM 835 C CA . LEU A 1 105 ? 19.108 5.658 -35.730 1.00 64.19 105 LEU A CA 1
ATOM 836 C C . LEU A 1 105 ? 18.674 4.188 -35.630 1.00 64.19 105 LEU A C 1
ATOM 838 O O . LEU A 1 105 ? 18.316 3.736 -34.545 1.00 64.19 105 LEU A O 1
ATOM 842 N N . GLU A 1 106 ? 18.688 3.455 -36.739 1.00 64.56 106 GLU A N 1
ATOM 843 C CA . GLU A 1 106 ? 18.313 2.049 -36.777 1.00 64.56 106 GLU A CA 1
ATOM 844 C C . GLU A 1 106 ? 19.406 1.173 -36.143 1.00 64.56 106 GLU A C 1
ATOM 846 O O . GLU A 1 106 ? 20.604 1.382 -36.332 1.00 64.56 106 GLU A O 1
ATOM 851 N N . VAL A 1 107 ? 18.974 0.235 -35.302 1.00 62.53 107 VAL A N 1
ATOM 852 C CA . VAL A 1 107 ? 19.824 -0.531 -34.365 1.00 62.53 107 VAL A CA 1
ATOM 853 C C . VAL A 1 107 ? 19.397 -1.999 -34.255 1.00 62.53 107 VAL A C 1
ATOM 855 O O . VAL A 1 107 ? 19.955 -2.748 -33.457 1.00 62.53 107 VAL A O 1
ATOM 858 N N . GLY A 1 108 ? 18.425 -2.422 -35.062 1.00 54.38 108 GLY A N 1
ATOM 859 C CA . GLY A 1 108 ? 17.958 -3.799 -35.163 1.00 54.38 108 GLY A CA 1
ATOM 860 C C . GLY A 1 108 ? 17.261 -4.010 -36.501 1.00 54.38 108 GLY A C 1
ATOM 861 O O . GLY A 1 108 ? 16.620 -3.091 -37.002 1.00 54.38 108 GLY A O 1
ATOM 862 N N . SER A 1 109 ? 17.424 -5.197 -37.072 1.00 48.31 109 SER A N 1
ATOM 863 C CA . SER A 1 109 ? 16.825 -5.607 -38.339 1.00 48.31 109 SER A CA 1
ATOM 864 C C . SER A 1 109 ? 15.415 -6.177 -38.134 1.00 48.31 109 SER A C 1
ATOM 866 O O . SER A 1 109 ? 15.163 -6.892 -37.160 1.00 48.31 109 SER A O 1
ATOM 868 N N . VAL A 1 110 ? 14.497 -5.866 -39.057 1.00 43.34 110 VAL A N 1
ATOM 869 C CA . VAL A 1 110 ? 13.291 -6.678 -39.313 1.00 43.34 110 VAL A CA 1
ATOM 870 C C . VAL A 1 110 ? 13.590 -7.633 -40.458 1.00 43.34 110 VAL A C 1
ATOM 872 O O . VAL A 1 110 ? 14.221 -7.179 -41.437 1.00 43.34 110 VAL A O 1
#

Foldseek 3Di:
DDPVVLVVVVVVVPPVSVLVVQLVVQCVPVVDDSVVSVVVSVVVVCVVCVCVVVVCVVVVVVVVVVVVVVVVVVCCQVPQVNVLVCCVPPVVADADDPVPDPDPSDGHDD

Organism: NCBI:txid259834

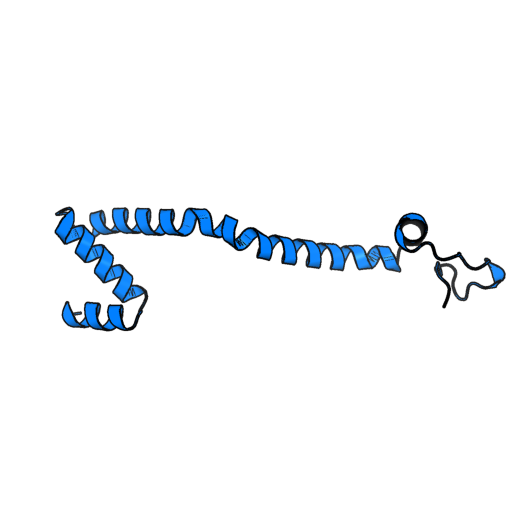Sequence (110 aa):
MTNEQVIHFGELGVPEACRECIVRDIMMVDGVEYDEAMKVFEKIAKTNREDMPLAALPFYTGVFVSVTAGYVSIPLVFHRGIVEWFNEKYVTAEMPPVEDLETWLEVGSV

Secondary structure (DSSP, 8-state):
--HHHHHHHHHTT-HHHHHHHHHHHHHHHH---HHHHHHHHHHHHHHHHTTHHHHTHHHHHHHHHHHHHHHHHTHHHH-HHHHHHHIIIII-PPPPPGGG-SSTT--S--